Protein AF-A0AAW8DHP5-F1 (afdb_monomer)

Mean predicted aligned error: 4.7 Å

Structure (mmCIF, N/CA/C/O backbone):
data_AF-A0AAW8DHP5-F1
#
_entry.id   AF-A0AAW8DHP5-F1
#
loop_
_atom_site.group_PDB
_atom_site.id
_atom_site.type_symbol
_atom_site.label_atom_id
_atom_site.label_alt_id
_atom_site.label_comp_id
_atom_site.label_asym_id
_atom_site.label_entity_id
_atom_site.label_seq_id
_atom_site.pdbx_PDB_ins_code
_atom_site.Cartn_x
_atom_site.Cartn_y
_atom_site.Cartn_z
_atom_site.occupancy
_atom_site.B_iso_or_equiv
_atom_site.auth_seq_id
_atom_site.auth_comp_id
_atom_site.auth_asym_id
_atom_site.auth_atom_id
_atom_site.pdbx_PDB_model_num
ATOM 1 N N . MET A 1 1 ? 0.642 -8.510 14.867 1.00 68.38 1 MET A N 1
ATOM 2 C CA . MET A 1 1 ? -0.277 -7.659 14.084 1.00 68.38 1 MET A CA 1
ATOM 3 C C . MET A 1 1 ? 0.560 -6.522 13.519 1.00 68.38 1 MET A C 1
ATOM 5 O O . MET A 1 1 ? 1.378 -5.992 14.251 1.00 68.38 1 MET A O 1
ATOM 9 N N . GLY A 1 2 ? 0.500 -6.269 12.216 1.00 90.25 2 GLY A N 1
ATOM 10 C CA . GLY A 1 2 ? 1.493 -5.440 11.525 1.00 90.25 2 GLY A CA 1
ATOM 11 C C . GLY A 1 2 ? 0.990 -4.055 11.108 1.00 90.25 2 GLY A C 1
ATOM 12 O O . GLY A 1 2 ? 0.111 -3.484 11.758 1.00 90.25 2 GLY A O 1
ATOM 13 N N . ARG A 1 3 ? 1.521 -3.505 10.015 1.00 96.31 3 ARG A N 1
ATOM 14 C CA . ARG A 1 3 ? 1.065 -2.224 9.458 1.00 96.31 3 ARG A CA 1
ATOM 15 C C . ARG A 1 3 ? -0.082 -2.424 8.472 1.00 96.31 3 ARG A C 1
ATOM 17 O O . ARG A 1 3 ? 0.066 -3.116 7.468 1.00 96.31 3 ARG A O 1
ATOM 24 N N . ARG A 1 4 ? -1.207 -1.762 8.735 1.00 95.94 4 ARG A N 1
ATOM 25 C CA . ARG A 1 4 ? -2.342 -1.658 7.817 1.00 95.94 4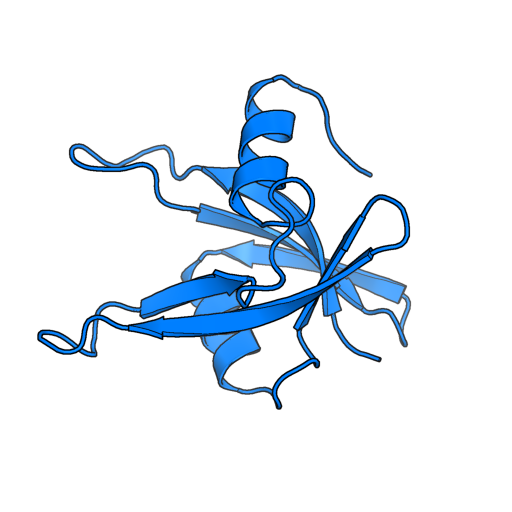 ARG A CA 1
ATOM 26 C C . ARG A 1 4 ? -2.118 -0.490 6.869 1.00 95.94 4 ARG A C 1
ATOM 28 O O . ARG A 1 4 ? -2.053 0.645 7.336 1.00 95.94 4 ARG A O 1
ATOM 35 N N . ILE A 1 5 ? -2.075 -0.744 5.569 1.00 95.94 5 ILE A N 1
ATOM 36 C CA . ILE A 1 5 ? -2.241 0.291 4.546 1.00 95.94 5 ILE A CA 1
ATOM 37 C C . ILE A 1 5 ? -3.742 0.565 4.422 1.00 95.94 5 ILE A C 1
ATOM 39 O O . ILE A 1 5 ? -4.514 -0.360 4.173 1.00 95.94 5 ILE A O 1
ATOM 43 N N . TYR A 1 6 ? -4.155 1.812 4.647 1.00 94.62 6 TYR A N 1
ATOM 44 C CA . TYR A 1 6 ? -5.571 2.208 4.627 1.00 94.62 6 TYR A CA 1
ATOM 45 C C . TYR A 1 6 ? -5.920 3.161 3.480 1.00 94.62 6 TYR A C 1
ATOM 47 O O . TYR A 1 6 ? -7.093 3.379 3.196 1.00 94.62 6 TYR A O 1
ATOM 55 N N . ASP A 1 7 ? -4.911 3.705 2.806 1.00 95.25 7 ASP A N 1
ATOM 56 C CA . ASP A 1 7 ? -5.081 4.656 1.716 1.00 95.25 7 ASP A CA 1
ATOM 57 C C . ASP A 1 7 ? -3.863 4.589 0.788 1.00 95.25 7 ASP A C 1
ATOM 59 O O . ASP A 1 7 ? -2.747 4.281 1.228 1.00 95.25 7 ASP A O 1
ATOM 63 N N . ALA A 1 8 ? -4.066 4.870 -0.494 1.00 94.50 8 ALA A N 1
ATOM 64 C CA . ALA A 1 8 ? -3.019 4.827 -1.507 1.00 94.50 8 ALA A CA 1
ATOM 65 C C . ALA A 1 8 ? -3.266 5.885 -2.583 1.00 94.50 8 ALA A C 1
ATOM 67 O O . ALA A 1 8 ? -4.384 6.347 -2.772 1.00 94.50 8 ALA A O 1
ATOM 68 N N . GLU A 1 9 ? -2.220 6.287 -3.292 1.00 93.56 9 GLU A N 1
ATOM 69 C CA . GLU A 1 9 ? -2.296 7.285 -4.359 1.00 93.56 9 GLU A CA 1
ATOM 70 C C . GLU A 1 9 ? -1.583 6.763 -5.601 1.00 93.56 9 GLU A C 1
ATOM 72 O O . GLU A 1 9 ? -0.487 6.199 -5.498 1.00 93.56 9 GLU A O 1
ATOM 77 N N . PHE A 1 10 ? -2.189 6.978 -6.769 1.00 91.88 10 PHE A N 1
ATOM 78 C CA . PHE A 1 10 ? -1.503 6.762 -8.035 1.00 91.88 10 PHE A CA 1
ATOM 79 C C . PHE A 1 10 ? -0.361 7.770 -8.208 1.00 91.88 10 PHE A C 1
ATOM 81 O O . PHE A 1 10 ? -0.443 8.928 -7.810 1.00 91.88 10 PHE A O 1
ATOM 88 N N . GLU A 1 11 ? 0.732 7.319 -8.798 1.00 88.06 11 GLU A N 1
ATOM 89 C CA . GLU A 1 11 ? 1.832 8.165 -9.221 1.00 88.06 11 GLU A CA 1
ATOM 90 C C . GLU A 1 11 ? 1.357 9.053 -10.380 1.00 88.06 11 GLU A C 1
ATOM 92 O O . GLU A 1 11 ? 0.722 8.582 -11.321 1.00 88.06 11 GLU A O 1
ATOM 97 N N . THR A 1 12 ? 1.653 10.350 -10.319 1.00 73.00 12 THR A N 1
ATOM 98 C CA . THR A 1 12 ? 1.218 11.332 -11.327 1.00 73.00 12 THR A CA 1
ATOM 99 C C . THR A 1 12 ? 2.056 11.304 -12.610 1.00 73.00 12 THR A C 1
ATOM 101 O O . THR A 1 12 ? 1.790 12.072 -13.533 1.00 73.00 12 THR A O 1
ATOM 104 N N . SER A 1 13 ? 3.062 10.428 -12.693 1.00 62.41 13 SER A N 1
ATOM 105 C CA . SER A 1 13 ? 3.977 10.306 -13.829 1.00 62.41 13 SER A CA 1
ATOM 106 C C . SER A 1 13 ? 4.095 8.855 -14.302 1.00 62.41 13 SER A C 1
ATOM 108 O O . SER A 1 13 ? 4.851 8.069 -13.736 1.00 62.41 13 SER A O 1
ATOM 110 N N . GLY A 1 14 ? 3.375 8.510 -15.368 1.00 56.22 14 GLY A N 1
ATOM 111 C CA . GLY A 1 14 ? 3.511 7.236 -16.074 1.00 56.22 14 GLY A CA 1
ATOM 112 C C . GLY A 1 14 ? 2.794 7.295 -17.420 1.00 56.22 14 GLY A C 1
ATOM 113 O O . GLY A 1 14 ? 1.647 7.726 -17.481 1.00 56.22 14 GLY A O 1
ATOM 114 N N . THR A 1 15 ? 3.475 6.918 -18.504 1.00 53.84 15 THR A N 1
ATOM 115 C CA . THR A 1 15 ? 2.914 6.940 -19.869 1.00 53.84 15 THR A CA 1
ATOM 116 C C . THR A 1 15 ? 2.257 5.621 -20.271 1.00 53.84 15 THR A C 1
ATOM 118 O O . THR A 1 15 ? 1.402 5.634 -21.150 1.00 53.84 15 THR A O 1
ATOM 121 N N . ASP A 1 16 ? 2.598 4.513 -19.598 1.00 54.06 16 ASP A N 1
ATOM 122 C CA . ASP A 1 16 ? 2.238 3.165 -20.066 1.00 54.06 16 ASP A CA 1
ATOM 123 C C . ASP A 1 16 ? 1.388 2.341 -19.076 1.00 54.06 16 ASP A C 1
ATOM 125 O O . ASP A 1 16 ? 0.847 1.310 -19.471 1.00 54.06 16 ASP A O 1
ATOM 129 N N . HIS A 1 17 ? 1.259 2.750 -17.802 1.00 61.09 17 HIS A N 1
ATOM 130 C CA . HIS A 1 17 ? 0.315 2.184 -16.816 1.00 61.09 17 HIS A CA 1
ATOM 131 C C . HIS A 1 17 ? 0.279 2.987 -15.502 1.00 61.09 17 HIS A C 1
ATOM 133 O O . HIS A 1 17 ? 1.242 3.663 -15.141 1.00 61.09 17 HIS A O 1
ATOM 139 N N . GLU A 1 18 ? -0.831 2.881 -14.763 1.00 68.81 18 GLU A N 1
ATOM 140 C CA . GLU A 1 18 ? -1.003 3.495 -13.441 1.00 68.81 18 GLU A CA 1
ATOM 141 C C . GLU A 1 18 ? -0.110 2.797 -12.397 1.00 68.81 18 GLU A C 1
ATOM 143 O O . GLU A 1 18 ? -0.306 1.627 -12.059 1.00 68.81 18 GLU A O 1
ATOM 148 N N . HIS A 1 19 ? 0.878 3.515 -11.861 1.00 83.12 19 HIS A N 1
ATOM 149 C CA . HIS A 1 19 ? 1.685 3.060 -10.727 1.00 83.12 19 HIS A CA 1
ATOM 150 C C . HIS A 1 19 ? 1.127 3.599 -9.412 1.00 83.12 19 HIS A C 1
ATOM 152 O O . HIS A 1 19 ? 0.534 4.668 -9.390 1.00 83.12 19 HIS A O 1
ATOM 158 N N . LEU A 1 20 ? 1.350 2.901 -8.296 1.00 90.75 20 LEU A N 1
ATOM 159 C CA . LEU A 1 20 ? 1.083 3.439 -6.959 1.00 90.75 20 LEU A CA 1
ATOM 160 C C . LEU A 1 20 ? 2.326 4.164 -6.430 1.00 90.75 20 LEU A C 1
ATOM 162 O O . LEU A 1 20 ? 3.406 3.574 -6.358 1.00 90.75 20 LEU A O 1
ATOM 166 N N . GLY A 1 21 ? 2.162 5.432 -6.053 1.00 91.75 21 GLY A N 1
ATOM 167 C CA . GLY A 1 21 ? 3.253 6.326 -5.662 1.00 91.75 21 GLY A CA 1
ATOM 168 C C . GLY A 1 21 ? 3.343 6.599 -4.160 1.00 91.75 21 GLY A C 1
ATOM 169 O O . GLY A 1 21 ? 4.451 6.753 -3.633 1.00 91.75 21 GLY A O 1
ATOM 170 N N . ARG A 1 22 ? 2.204 6.638 -3.454 1.00 94.69 22 ARG A N 1
ATOM 171 C CA . ARG A 1 22 ? 2.146 6.894 -2.004 1.00 94.69 22 ARG A CA 1
ATOM 172 C C . ARG A 1 22 ? 1.173 5.972 -1.288 1.00 94.69 22 ARG A C 1
ATOM 174 O O . ARG A 1 22 ? 0.171 5.552 -1.860 1.00 94.69 22 ARG A O 1
ATOM 181 N N . PHE A 1 23 ? 1.471 5.702 -0.021 1.00 96.12 23 PHE A N 1
ATOM 182 C CA . PHE A 1 23 ? 0.714 4.790 0.833 1.00 96.12 23 PHE A CA 1
ATOM 183 C C . PHE A 1 23 ? 0.609 5.374 2.235 1.00 96.12 23 PHE A C 1
ATOM 185 O O . PHE A 1 23 ? 1.634 5.721 2.823 1.00 96.12 23 PHE A O 1
ATOM 192 N N . TRP A 1 24 ? -0.592 5.446 2.797 1.00 96.88 24 TRP A N 1
ATOM 193 C CA . TRP A 1 24 ? -0.776 5.788 4.204 1.00 96.88 24 TRP A CA 1
ATOM 194 C C . TRP A 1 24 ? -1.025 4.526 5.006 1.00 96.88 24 TRP A C 1
ATOM 196 O O . TRP A 1 24 ? -1.774 3.636 4.593 1.00 96.88 24 TRP A O 1
ATOM 206 N N . TRP A 1 25 ? -0.373 4.453 6.159 1.00 97.25 25 TRP A N 1
ATOM 207 C CA . TRP A 1 25 ? -0.391 3.271 6.995 1.00 97.25 25 TRP A CA 1
ATOM 208 C C . TRP A 1 25 ? -0.597 3.614 8.464 1.00 97.25 25 TRP A C 1
ATOM 210 O O . TRP A 1 25 ? -0.281 4.713 8.926 1.00 97.25 25 TRP A O 1
ATOM 220 N N . THR A 1 26 ? -1.118 2.640 9.202 1.00 96.62 26 THR A N 1
ATOM 221 C CA . THR A 1 26 ? -1.158 2.635 10.664 1.00 96.62 26 THR A CA 1
ATOM 222 C C . THR A 1 26 ? -0.623 1.308 11.188 1.00 96.62 26 THR A C 1
ATOM 224 O O . THR A 1 26 ? -0.859 0.252 10.606 1.00 96.62 26 THR A O 1
ATOM 227 N N . ASP A 1 27 ? 0.161 1.355 12.250 1.00 95.50 27 ASP A N 1
ATOM 228 C CA . ASP A 1 27 ? 0.677 0.199 12.956 1.00 95.50 27 ASP A CA 1
ATOM 229 C C . ASP A 1 27 ? -0.379 -0.282 13.952 1.00 95.50 27 ASP A C 1
ATOM 231 O O . ASP A 1 27 ? -0.759 0.435 14.875 1.00 95.50 27 ASP A O 1
ATOM 235 N N . SER A 1 28 ? -0.873 -1.501 13.748 1.00 90.50 28 SER A N 1
ATOM 236 C CA . SER A 1 28 ? -1.989 -2.042 14.533 1.00 90.50 28 SER A CA 1
ATOM 237 C C . SER A 1 28 ? -1.635 -2.379 15.986 1.00 90.50 28 SER A C 1
ATOM 239 O O . SER A 1 28 ? -2.542 -2.597 16.783 1.00 90.50 28 SER A O 1
ATOM 241 N N . ILE A 1 29 ? -0.346 -2.416 16.347 1.00 91.56 29 ILE A N 1
ATOM 242 C CA . ILE A 1 29 ? 0.099 -2.655 17.727 1.00 91.56 29 ILE A CA 1
ATOM 243 C C . ILE A 1 29 ? 0.305 -1.329 18.452 1.00 91.56 29 ILE A C 1
ATOM 245 O O . ILE A 1 29 ? -0.143 -1.155 19.581 1.00 91.56 29 ILE A O 1
ATOM 249 N N . THR A 1 30 ? 1.024 -0.407 17.820 1.00 94.50 30 THR A N 1
ATOM 250 C CA . THR A 1 30 ? 1.478 0.831 18.468 1.00 94.50 30 THR A CA 1
ATOM 251 C C . THR A 1 30 ? 0.547 2.016 18.231 1.00 94.50 30 THR A C 1
ATOM 253 O O . THR A 1 30 ? 0.688 3.041 18.893 1.00 94.50 30 THR A O 1
ATOM 256 N N . GLY A 1 31 ? -0.372 1.917 17.267 1.00 94.31 31 GLY A N 1
ATOM 257 C CA . GLY A 1 31 ? -1.227 3.020 16.826 1.00 94.31 31 GLY A CA 1
ATOM 258 C C . GLY A 1 31 ? -0.488 4.099 16.029 1.00 94.31 31 GLY A C 1
ATOM 259 O O . GLY A 1 31 ? -1.105 5.074 15.605 1.00 94.31 31 GLY A O 1
ATOM 260 N N . GLN A 1 32 ? 0.822 3.949 15.801 1.00 96.06 32 GLN A N 1
ATOM 261 C CA . GLN A 1 32 ? 1.592 4.902 15.006 1.00 96.06 32 GLN A CA 1
ATOM 262 C C . GLN A 1 32 ? 1.071 4.943 13.575 1.00 96.06 32 GLN A C 1
ATOM 264 O O . GLN A 1 32 ? 0.722 3.917 13.003 1.00 96.06 32 GLN A O 1
ATOM 269 N N . SER A 1 33 ? 1.060 6.121 12.969 1.00 96.81 33 SER A N 1
ATOM 270 C CA . SER A 1 33 ? 0.673 6.296 11.572 1.00 96.81 33 SER A CA 1
ATOM 271 C C . SER A 1 33 ? 1.752 7.025 10.798 1.00 96.81 33 SER A C 1
ATOM 273 O O . SER A 1 33 ? 2.506 7.820 11.361 1.00 96.81 33 SER A O 1
ATOM 275 N N . GLY A 1 34 ? 1.784 6.808 9.493 1.00 97.00 34 GLY A N 1
ATOM 276 C CA . GLY A 1 34 ? 2.690 7.526 8.618 1.00 97.00 34 GLY A CA 1
ATOM 277 C C . GLY A 1 34 ? 2.338 7.355 7.155 1.00 97.00 34 GLY A C 1
ATOM 278 O O . GLY A 1 34 ? 1.312 6.777 6.790 1.00 97.00 34 GLY A O 1
ATOM 279 N N . THR A 1 35 ? 3.234 7.861 6.322 1.00 97.50 35 THR A N 1
ATOM 280 C CA . THR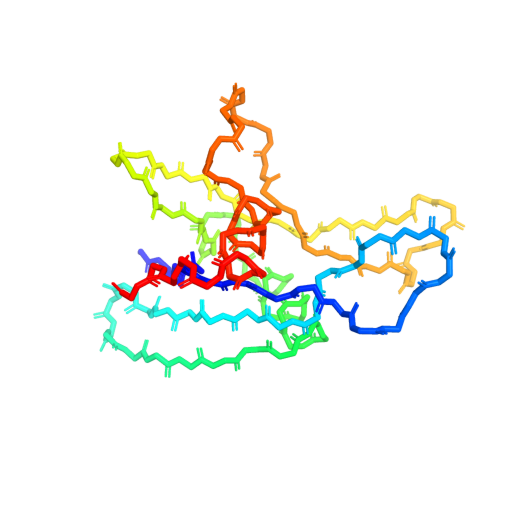 A 1 35 ? 3.143 7.764 4.872 1.00 97.50 35 THR A CA 1
ATOM 281 C C . THR A 1 35 ? 4.433 7.155 4.350 1.00 97.50 35 THR A C 1
ATOM 283 O O . THR A 1 35 ? 5.505 7.391 4.903 1.00 97.50 35 THR A O 1
ATOM 286 N N . TRP A 1 36 ? 4.321 6.348 3.304 1.00 97.31 36 TRP A N 1
ATOM 287 C CA . TRP A 1 36 ? 5.440 5.824 2.540 1.00 97.31 36 TRP A CA 1
ATOM 288 C C . TRP A 1 36 ? 5.364 6.332 1.105 1.00 97.31 36 TRP A C 1
ATOM 290 O O . TRP A 1 36 ? 4.301 6.299 0.482 1.00 97.31 36 TRP A O 1
ATOM 300 N N . SER A 1 37 ? 6.505 6.730 0.557 1.00 95.50 37 SER A N 1
ATOM 301 C CA . SER A 1 37 ? 6.760 6.669 -0.880 1.00 95.50 37 SER A CA 1
ATOM 302 C C . SER A 1 37 ? 6.786 5.213 -1.361 1.00 95.50 37 SER A C 1
ATOM 304 O O . SER A 1 37 ? 6.964 4.279 -0.574 1.00 95.50 37 SER A O 1
ATOM 306 N N . ARG A 1 38 ? 6.682 4.994 -2.675 1.00 92.88 38 ARG A N 1
ATOM 307 C CA . ARG A 1 38 ? 6.852 3.662 -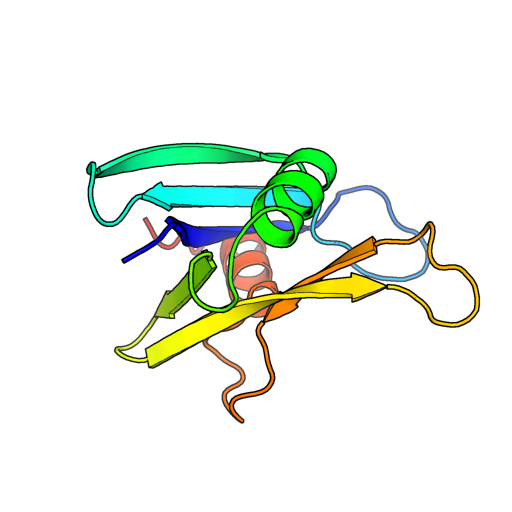3.280 1.00 92.88 38 ARG A CA 1
ATOM 308 C C . ARG A 1 38 ? 8.145 2.963 -2.853 1.00 92.88 38 ARG A C 1
ATOM 310 O O . ARG A 1 38 ? 8.110 1.775 -2.538 1.00 92.88 38 ARG A O 1
ATOM 317 N N . ALA A 1 39 ? 9.267 3.681 -2.818 1.00 93.31 39 ALA A N 1
ATOM 318 C CA . ALA A 1 39 ? 10.555 3.112 -2.426 1.00 93.31 39 ALA A CA 1
ATOM 319 C C . ALA A 1 39 ? 10.561 2.663 -0.955 1.00 93.31 39 ALA A C 1
ATOM 321 O O . ALA A 1 39 ? 11.007 1.557 -0.647 1.00 93.31 39 ALA A O 1
ATOM 322 N N . GLU A 1 40 ? 10.011 3.483 -0.055 1.00 96.88 40 GLU A N 1
ATOM 323 C CA . GLU A 1 40 ? 9.884 3.139 1.365 1.00 96.88 40 GLU A CA 1
ATOM 324 C C . GLU A 1 40 ? 8.939 1.958 1.578 1.00 96.88 40 GLU A C 1
ATOM 326 O O . GLU A 1 40 ? 9.258 1.065 2.358 1.00 96.88 40 GLU A O 1
ATOM 331 N N . ALA A 1 41 ? 7.819 1.907 0.851 1.00 96.12 41 ALA A N 1
ATOM 332 C CA . ALA A 1 41 ? 6.871 0.803 0.930 1.00 96.12 41 ALA A CA 1
ATOM 333 C C . ALA A 1 41 ? 7.507 -0.517 0.467 1.00 96.12 41 ALA A C 1
ATOM 335 O O . ALA A 1 41 ? 7.431 -1.515 1.178 1.00 96.12 41 ALA A O 1
ATOM 336 N N . VAL A 1 42 ? 8.197 -0.523 -0.681 1.00 95.56 42 VAL A N 1
ATOM 337 C CA . VAL A 1 42 ? 8.916 -1.709 -1.183 1.00 95.56 42 VAL A CA 1
ATOM 338 C C . VAL A 1 42 ? 9.990 -2.163 -0.194 1.00 95.56 42 VAL A C 1
ATOM 340 O O . VAL A 1 42 ? 10.083 -3.354 0.100 1.00 95.56 42 VAL A O 1
ATOM 343 N N . SER A 1 43 ? 10.786 -1.229 0.332 1.00 96.25 43 SER A N 1
ATOM 344 C CA . SER A 1 43 ? 11.833 -1.537 1.311 1.00 96.25 43 SER A CA 1
ATOM 345 C C . SER A 1 43 ? 11.242 -2.119 2.597 1.00 96.25 43 SER A C 1
ATOM 347 O O . SER A 1 43 ? 11.649 -3.190 3.048 1.00 96.25 43 SER A O 1
ATOM 349 N N . TYR A 1 44 ? 10.221 -1.462 3.154 1.00 96.56 44 TYR A N 1
ATOM 350 C CA . TYR A 1 44 ? 9.598 -1.886 4.399 1.00 96.56 44 TYR A CA 1
ATOM 351 C C . TYR A 1 44 ? 8.902 -3.238 4.247 1.00 96.56 44 TYR A C 1
ATOM 353 O O . TYR A 1 44 ? 9.227 -4.153 4.999 1.00 96.56 44 TYR A O 1
ATOM 361 N N . VAL A 1 45 ? 8.004 -3.404 3.269 1.00 96.31 45 VAL A N 1
ATOM 362 C CA . VAL A 1 45 ? 7.280 -4.670 3.048 1.00 96.31 45 VAL A CA 1
ATOM 363 C C . VAL A 1 45 ? 8.259 -5.810 2.772 1.00 96.31 45 VAL A C 1
ATOM 365 O O . VAL A 1 45 ? 8.117 -6.886 3.340 1.00 96.31 45 VAL A O 1
ATOM 368 N N . GLY A 1 46 ? 9.295 -5.572 1.962 1.00 94.94 46 GLY A N 1
ATOM 369 C CA . GLY A 1 46 ? 10.295 -6.591 1.632 1.00 94.94 46 GLY A CA 1
ATOM 370 C C . GLY A 1 4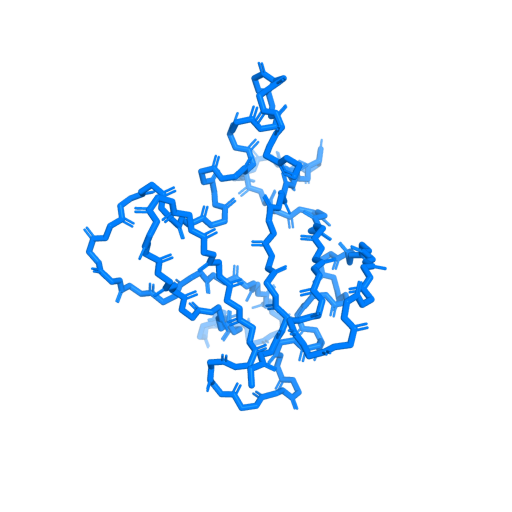6 ? 11.180 -7.009 2.809 1.00 94.94 46 GLY A C 1
ATOM 371 O O . GLY A 1 46 ? 11.739 -8.101 2.790 1.00 94.94 46 GLY A O 1
ATOM 372 N N . SER A 1 47 ? 11.304 -6.163 3.836 1.00 95.38 47 SER A N 1
ATOM 373 C CA . SER A 1 47 ? 12.063 -6.463 5.060 1.00 95.38 47 SER A CA 1
ATOM 374 C C . SER A 1 47 ? 11.266 -7.241 6.111 1.00 95.38 47 SER A C 1
ATOM 376 O O . SER A 1 47 ? 11.808 -7.583 7.164 1.00 95.38 47 SER A O 1
ATOM 378 N N . ARG A 1 48 ? 9.974 -7.483 5.868 1.00 94.06 48 ARG A N 1
ATOM 379 C CA . ARG A 1 48 ? 9.050 -8.042 6.854 1.00 94.06 48 ARG A CA 1
ATOM 380 C C . ARG A 1 48 ? 8.572 -9.441 6.461 1.00 94.06 48 ARG A C 1
ATOM 382 O O . ARG A 1 48 ? 8.478 -9.751 5.274 1.00 94.06 48 ARG A O 1
ATOM 389 N N . PRO A 1 49 ? 8.237 -10.290 7.448 1.00 92.69 49 PRO A N 1
ATOM 390 C CA . PRO A 1 49 ? 7.503 -11.520 7.197 1.00 92.69 49 PRO A CA 1
ATOM 391 C C . PRO A 1 49 ? 6.192 -11.264 6.444 1.00 92.69 49 PRO A C 1
ATOM 393 O O . PRO A 1 49 ? 5.541 -10.231 6.602 1.00 92.69 49 PRO A O 1
ATOM 396 N N . LYS A 1 50 ? 5.760 -12.245 5.655 1.00 88.88 50 LYS A N 1
ATOM 397 C CA . LYS A 1 50 ? 4.444 -12.219 5.011 1.00 88.88 50 LYS A CA 1
ATOM 398 C C . LYS A 1 50 ? 3.336 -12.050 6.062 1.00 88.88 50 LYS A C 1
ATOM 400 O O . LYS A 1 50 ? 3.323 -12.759 7.064 1.00 88.88 50 LYS A O 1
ATOM 405 N N . GLY A 1 51 ? 2.403 -11.131 5.808 1.00 90.25 51 GLY A N 1
ATOM 406 C CA . GLY A 1 51 ? 1.292 -10.810 6.715 1.00 90.25 51 GLY A CA 1
ATOM 407 C C . GLY A 1 51 ? 1.568 -9.671 7.708 1.00 90.25 51 GLY A C 1
ATOM 408 O O . GLY A 1 51 ? 0.627 -9.172 8.323 1.00 90.25 51 GLY A O 1
ATOM 409 N N . ASP A 1 52 ? 2.814 -9.193 7.822 1.00 94.62 52 ASP A N 1
ATOM 410 C CA . ASP A 1 52 ? 3.146 -8.008 8.635 1.00 94.62 52 ASP A CA 1
ATOM 411 C C . ASP A 1 52 ? 2.715 -6.691 7.980 1.00 94.62 52 ASP A C 1
ATOM 413 O O . ASP A 1 52 ? 2.658 -5.656 8.641 1.00 94.62 52 ASP A O 1
ATOM 417 N N . VAL A 1 53 ? 2.422 -6.691 6.684 1.00 96.81 53 VAL A N 1
ATOM 418 C CA . VAL A 1 53 ? 1.794 -5.552 6.014 1.00 96.81 53 VAL A CA 1
ATOM 419 C C . VAL A 1 53 ? 0.561 -6.050 5.290 1.00 96.81 53 VAL A C 1
ATOM 421 O O . VAL A 1 53 ? 0.596 -7.095 4.640 1.00 96.81 53 VAL A O 1
ATOM 424 N N . PHE A 1 54 ? -0.542 -5.328 5.445 1.00 95.50 54 PHE A N 1
ATOM 425 C CA . PHE A 1 54 ? -1.843 -5.766 4.958 1.00 95.50 54 PHE A CA 1
ATOM 426 C C . PHE A 1 54 ? -2.743 -4.586 4.600 1.00 95.50 54 PHE A C 1
ATOM 428 O O . PHE A 1 54 ? -2.537 -3.465 5.063 1.00 95.50 54 PHE A O 1
ATOM 435 N N . VAL A 1 55 ? -3.765 -4.856 3.799 1.00 93.75 55 VAL A N 1
ATOM 436 C CA . VAL A 1 55 ? -4.951 -4.006 3.660 1.00 93.75 55 VAL A CA 1
ATOM 437 C C . VAL A 1 55 ? -6.060 -4.652 4.478 1.00 93.75 55 VAL A C 1
ATOM 439 O O . VAL A 1 55 ? -6.152 -5.877 4.536 1.00 93.75 55 VAL A O 1
ATOM 442 N N . SER A 1 56 ? -6.877 -3.847 5.151 1.00 91.25 56 SER A N 1
ATOM 443 C CA . SER A 1 56 ? -8.094 -4.347 5.783 1.00 91.25 56 SER A CA 1
ATOM 444 C C . SER A 1 56 ? -9.240 -3.388 5.540 1.00 91.25 56 SER A C 1
ATOM 446 O O . SER A 1 56 ? -9.158 -2.212 5.901 1.00 91.25 56 SER A O 1
ATOM 448 N N . GLU A 1 57 ? -10.290 -3.910 4.922 1.00 82.19 57 GLU A N 1
ATOM 449 C CA . GLU A 1 57 ? -11.464 -3.161 4.517 1.00 82.19 57 GLU A CA 1
ATOM 450 C C . GLU A 1 57 ? -12.696 -4.076 4.529 1.00 82.19 57 GLU A C 1
ATOM 452 O O . GLU A 1 57 ? -12.579 -5.278 4.323 1.00 82.19 57 GLU A O 1
ATOM 457 N N . ASN A 1 58 ? -13.874 -3.531 4.859 1.00 82.62 58 ASN A N 1
ATOM 458 C CA . ASN A 1 58 ? -15.149 -4.267 4.889 1.00 82.62 58 ASN A CA 1
ATOM 459 C C . ASN A 1 58 ? -15.134 -5.584 5.698 1.00 82.62 58 ASN A C 1
ATOM 461 O O . ASN A 1 58 ? -15.891 -6.505 5.408 1.00 82.62 58 ASN A O 1
ATOM 465 N N . GLY A 1 59 ? -14.286 -5.674 6.729 1.00 84.12 59 GLY A N 1
ATOM 466 C CA . GLY A 1 59 ? -14.127 -6.882 7.547 1.00 84.12 59 GLY A CA 1
ATOM 467 C C . GLY A 1 59 ? -13.197 -7.945 6.949 1.00 84.12 59 GLY A C 1
ATOM 468 O O . GLY A 1 59 ? -12.960 -8.965 7.591 1.00 84.12 59 GLY A O 1
ATOM 469 N N . TYR A 1 60 ? -12.622 -7.694 5.775 1.00 87.38 60 TYR A N 1
ATOM 470 C CA . TYR A 1 60 ? -11.618 -8.539 5.141 1.00 87.38 60 TYR A CA 1
ATOM 471 C C . TYR A 1 60 ? -10.210 -8.012 5.404 1.00 87.38 60 TYR A C 1
ATOM 473 O O . TYR A 1 60 ? -9.998 -6.854 5.775 1.00 87.38 60 TYR A O 1
ATOM 481 N N . THR A 1 61 ? -9.226 -8.903 5.305 1.00 91.12 61 THR A N 1
ATOM 482 C CA . THR A 1 61 ? -7.810 -8.591 5.512 1.00 91.12 61 THR A CA 1
ATOM 483 C C . THR A 1 61 ? -6.976 -9.373 4.518 1.00 91.12 61 THR A C 1
ATOM 485 O O . THR A 1 61 ? -7.069 -10.597 4.460 1.00 91.12 61 THR A O 1
ATOM 488 N N . VAL A 1 62 ? -6.129 -8.660 3.782 1.00 93.00 62 VAL A N 1
ATOM 489 C CA . VAL A 1 62 ? -5.323 -9.212 2.694 1.00 93.00 62 VAL A CA 1
ATOM 490 C C . VAL A 1 62 ? -3.874 -8.819 2.898 1.00 93.00 62 VAL A C 1
ATOM 492 O O . VAL A 1 62 ? -3.563 -7.644 3.103 1.00 93.00 62 VAL A O 1
ATOM 495 N N . ALA A 1 63 ? -2.970 -9.796 2.843 1.00 94.62 63 ALA A N 1
ATOM 496 C CA . ALA A 1 63 ? -1.542 -9.532 2.957 1.00 94.62 63 ALA A CA 1
ATOM 497 C C . ALA A 1 63 ? -1.033 -8.726 1.753 1.00 94.62 63 ALA A C 1
ATOM 499 O O . ALA A 1 63 ? -1.500 -8.887 0.628 1.00 94.62 63 ALA A O 1
ATOM 500 N N . VAL A 1 64 ? -0.040 -7.877 1.994 1.00 95.38 64 VAL A N 1
ATOM 501 C CA . VAL A 1 64 ? 0.683 -7.124 0.969 1.00 95.38 64 VAL A CA 1
ATOM 502 C C . VAL A 1 64 ? 2.092 -7.693 0.870 1.00 95.38 64 VAL A C 1
ATOM 504 O O . VAL A 1 64 ? 2.766 -7.878 1.882 1.00 95.38 64 VAL A O 1
ATOM 507 N N . GLY A 1 65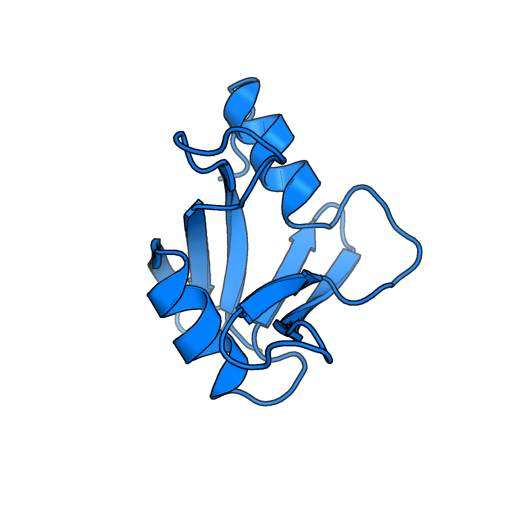 ? 2.541 -7.961 -0.354 1.00 94.31 65 GLY A N 1
ATOM 508 C CA . GLY A 1 65 ? 3.871 -8.490 -0.647 1.00 94.31 65 GLY A CA 1
ATOM 509 C C . GLY A 1 65 ? 4.632 -7.629 -1.649 1.00 94.31 65 GLY A C 1
ATOM 510 O O . GLY A 1 65 ? 4.041 -6.812 -2.358 1.00 94.31 65 GLY A O 1
ATOM 511 N N . VAL A 1 66 ? 5.951 -7.829 -1.717 1.00 94.06 66 VAL A N 1
ATOM 512 C CA . VAL A 1 66 ? 6.800 -7.259 -2.772 1.00 94.06 66 VAL A CA 1
ATOM 513 C C . VAL A 1 66 ? 6.844 -8.212 -3.957 1.00 94.06 66 VAL A C 1
ATOM 515 O O . VAL A 1 66 ? 7.160 -9.391 -3.811 1.00 94.06 66 VAL A O 1
ATOM 518 N N . TRP A 1 67 ? 6.598 -7.663 -5.135 1.00 90.50 67 TRP A N 1
ATOM 519 C CA . TRP A 1 67 ? 6.671 -8.338 -6.419 1.00 90.50 67 TRP A CA 1
ATOM 520 C C . TRP A 1 67 ? 7.758 -7.700 -7.277 1.00 90.50 67 TRP A C 1
ATOM 522 O O . TRP A 1 67 ? 8.144 -6.546 -7.066 1.00 90.50 67 TRP A O 1
ATOM 532 N N . TYR A 1 68 ? 8.280 -8.471 -8.224 1.00 89.06 68 TYR A N 1
ATOM 533 C CA . TYR A 1 68 ? 9.325 -8.038 -9.140 1.00 89.06 68 TYR A CA 1
ATOM 534 C C . TYR A 1 68 ? 9.137 -8.675 -10.513 1.00 89.06 68 TYR A C 1
ATOM 536 O O . TYR A 1 68 ? 8.559 -9.756 -10.636 1.00 89.06 68 TYR A O 1
ATOM 544 N N . TYR A 1 69 ? 9.647 -8.020 -11.556 1.00 84.56 69 TYR A N 1
ATOM 545 C CA . TYR A 1 69 ? 9.650 -8.605 -12.893 1.00 84.56 69 TYR A CA 1
ATOM 546 C C . TYR A 1 69 ? 10.724 -9.689 -12.966 1.00 84.56 69 TYR A C 1
ATOM 548 O O . TYR A 1 69 ? 11.898 -9.418 -12.721 1.00 84.56 69 TYR A O 1
ATOM 556 N N . THR A 1 70 ? 10.354 -10.913 -13.349 1.00 87.06 70 THR A N 1
ATOM 557 C CA . THR A 1 70 ? 11.307 -12.031 -13.480 1.00 87.06 70 THR A CA 1
ATOM 558 C C . THR A 1 70 ? 12.435 -11.719 -14.469 1.00 87.06 70 THR A C 1
ATOM 560 O O . THR A 1 70 ? 13.572 -12.125 -14.251 1.00 87.06 70 THR A O 1
ATOM 563 N N . SER A 1 71 ? 12.142 -10.956 -15.527 1.00 88.62 71 SER A N 1
ATOM 564 C CA . SER A 1 71 ? 13.121 -10.508 -16.526 1.00 88.62 71 SER A CA 1
ATOM 565 C C . SER A 1 71 ? 13.979 -9.318 -16.074 1.00 88.62 71 SER A C 1
ATOM 567 O O . SER A 1 71 ? 15.019 -9.064 -16.676 1.00 88.62 71 SER A O 1
ATOM 569 N N . ASN A 1 72 ? 13.571 -8.5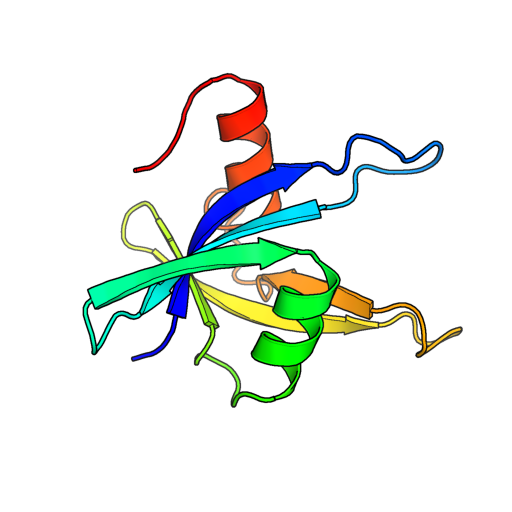86 -15.030 1.00 85.44 72 ASN A N 1
ATOM 570 C CA . ASN A 1 72 ? 14.344 -7.492 -14.445 1.00 85.44 72 ASN A CA 1
ATOM 571 C C . ASN A 1 72 ? 14.029 -7.336 -12.940 1.00 85.44 72 ASN A C 1
ATOM 573 O O . ASN A 1 72 ? 13.140 -6.561 -12.569 1.00 85.44 72 ASN A O 1
ATOM 577 N N . PRO A 1 73 ? 14.775 -8.021 -12.051 1.00 86.62 73 PRO A N 1
ATOM 578 C CA . PRO A 1 73 ? 14.500 -8.037 -10.611 1.00 86.62 73 PRO A CA 1
ATOM 579 C C . PRO A 1 73 ? 14.754 -6.692 -9.909 1.00 86.62 73 PRO A C 1
ATOM 581 O O . PRO A 1 73 ? 14.417 -6.536 -8.732 1.00 86.62 73 PRO A O 1
ATOM 584 N N . ASN A 1 74 ? 15.330 -5.710 -10.611 1.00 86.94 74 ASN A N 1
ATOM 585 C CA . ASN A 1 74 ? 15.494 -4.351 -10.093 1.00 86.94 74 ASN A CA 1
ATOM 586 C C . ASN A 1 74 ? 14.173 -3.573 -10.085 1.00 86.94 74 ASN A C 1
ATOM 588 O O . ASN A 1 74 ? 14.033 -2.610 -9.332 1.00 86.94 74 ASN A O 1
ATOM 592 N N . ILE A 1 75 ? 13.191 -3.987 -10.890 1.00 85.94 75 ILE A N 1
ATOM 593 C CA . ILE A 1 75 ? 11.873 -3.360 -10.913 1.00 85.94 75 ILE A CA 1
ATOM 594 C C . ILE A 1 75 ? 10.991 -4.071 -9.895 1.00 85.94 75 ILE A C 1
ATOM 596 O O . ILE A 1 75 ? 10.581 -5.212 -10.106 1.00 85.94 75 ILE A O 1
ATOM 6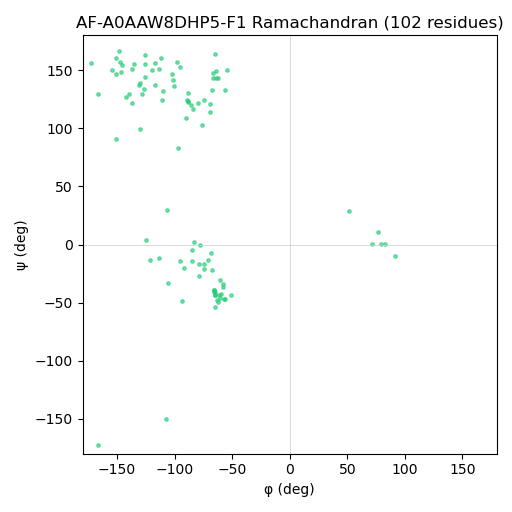00 N N . LYS A 1 76 ? 10.696 -3.371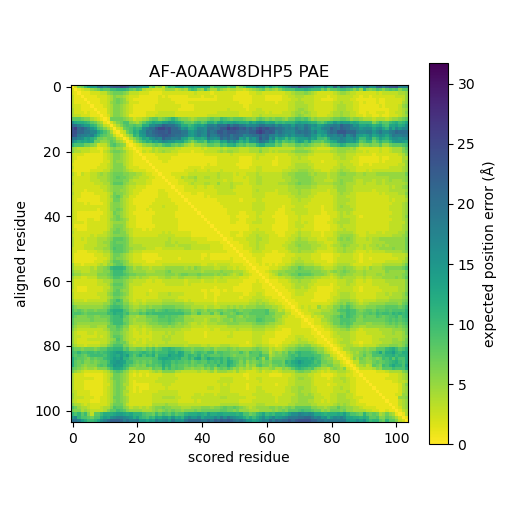 -8.797 1.00 90.25 76 LYS A N 1
ATOM 601 C CA . LYS A 1 76 ? 9.885 -3.869 -7.684 1.00 90.25 76 LYS A CA 1
ATOM 602 C C . LYS A 1 76 ? 8.636 -3.019 -7.471 1.00 90.25 76 LYS A C 1
ATOM 604 O O . LYS A 1 76 ? 8.628 -1.808 -7.724 1.00 90.25 76 LYS A O 1
ATOM 609 N N . TRP A 1 77 ? 7.579 -3.648 -6.985 1.00 90.81 77 TRP A N 1
ATOM 610 C CA . TRP A 1 77 ? 6.349 -2.989 -6.553 1.00 90.81 77 TRP A CA 1
ATOM 611 C C . TRP A 1 77 ? 5.723 -3.768 -5.404 1.00 90.81 77 TRP A C 1
ATOM 613 O O . TRP A 1 77 ? 6.127 -4.893 -5.118 1.00 90.81 77 TRP A O 1
ATOM 623 N N . ILE A 1 78 ? 4.755 -3.157 -4.728 1.00 93.12 78 ILE A N 1
ATOM 624 C CA . ILE A 1 78 ? 3.920 -3.869 -3.766 1.00 93.12 78 ILE A CA 1
ATOM 625 C C . ILE A 1 78 ? 2.561 -4.171 -4.379 1.00 93.12 78 ILE A C 1
ATOM 627 O O . ILE A 1 78 ? 2.044 -3.399 -5.185 1.00 93.12 78 ILE A O 1
ATOM 631 N N . GLN A 1 79 ? 1.995 -5.305 -3.997 1.00 91.19 79 GLN A N 1
ATOM 632 C CA . GLN A 1 79 ? 0.676 -5.745 -4.426 1.00 91.19 79 GLN A CA 1
ATOM 633 C C . GLN A 1 79 ? 0.034 -6.521 -3.280 1.00 91.19 79 GLN A C 1
ATOM 635 O O . GLN A 1 79 ? 0.739 -7.171 -2.502 1.00 91.19 79 GLN A O 1
ATOM 640 N N . THR A 1 80 ? -1.292 -6.466 -3.170 1.00 92.88 80 THR A N 1
ATOM 641 C CA . THR A 1 80 ? -2.003 -7.436 -2.338 1.00 92.88 80 THR A CA 1
ATOM 642 C C . THR A 1 80 ? -1.821 -8.832 -2.908 1.00 92.88 80 THR A C 1
ATOM 644 O O . THR A 1 80 ? -1.787 -9.031 -4.124 1.00 92.88 80 THR A O 1
ATOM 647 N N . GLU A 1 81 ? -1.699 -9.812 -2.029 1.00 89.44 81 GLU A N 1
ATOM 648 C CA . GLU A 1 81 ? -1.797 -11.198 -2.445 1.00 89.44 81 GLU A CA 1
ATOM 649 C C . GLU A 1 81 ? -3.197 -11.486 -2.985 1.00 89.44 81 GLU A C 1
ATOM 651 O O . GLU A 1 81 ? -4.174 -10.852 -2.590 1.00 89.44 81 GLU A O 1
ATOM 656 N N . SER A 1 82 ? -3.288 -12.421 -3.931 1.00 81.56 82 SER A N 1
ATOM 657 C CA . SER A 1 82 ? -4.583 -12.803 -4.478 1.00 81.56 82 SER A CA 1
ATOM 658 C C . SER A 1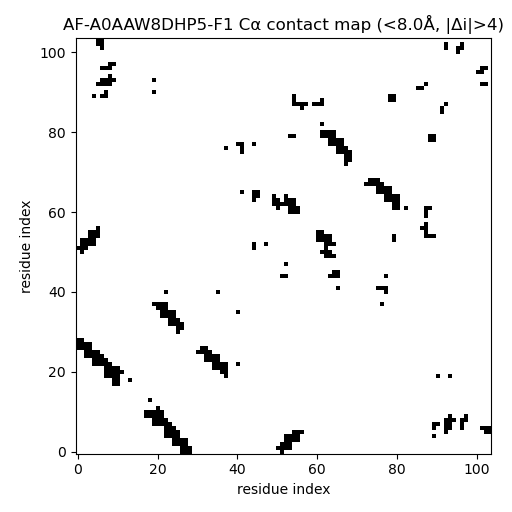 82 ? -5.390 -13.542 -3.414 1.00 81.56 82 SER A C 1
ATOM 660 O O . SER A 1 82 ? -4.969 -14.583 -2.917 1.00 81.56 82 SER A O 1
ATOM 662 N N . ASP A 1 83 ? -6.554 -12.997 -3.094 1.00 74.75 83 ASP A N 1
ATOM 663 C CA . ASP A 1 83 ? -7.526 -13.527 -2.137 1.00 74.75 83 ASP A CA 1
ATOM 664 C C . ASP A 1 83 ? -8.924 -13.704 -2.769 1.00 74.75 83 ASP A C 1
ATOM 666 O O . ASP A 1 83 ? -9.885 -14.073 -2.097 1.00 74.75 83 ASP A O 1
ATOM 670 N N . GLY A 1 84 ? -9.040 -13.441 -4.077 1.00 74.62 84 GLY A N 1
ATOM 671 C CA . GLY A 1 84 ? -10.291 -13.487 -4.833 1.00 74.62 84 GLY A CA 1
ATOM 672 C C . GLY A 1 84 ? -11.197 -12.262 -4.660 1.00 74.62 84 GLY A C 1
ATOM 673 O O . GLY A 1 84 ? -12.250 -12.223 -5.297 1.00 74.62 84 GLY A O 1
ATOM 674 N N . GLN A 1 85 ? -10.810 -11.254 -3.868 1.00 74.81 85 GLN A N 1
ATOM 675 C CA . GLN A 1 85 ? -11.642 -10.081 -3.596 1.00 74.81 85 GLN A CA 1
ATOM 676 C C . GLN A 1 85 ? -11.071 -8.814 -4.226 1.00 74.81 85 GLN A C 1
ATOM 678 O O . GLN A 1 85 ? -9.934 -8.400 -4.011 1.00 74.81 85 GLN A O 1
ATOM 683 N N . ARG A 1 86 ? -11.890 -8.155 -5.050 1.00 71.00 86 ARG A N 1
ATOM 684 C CA . ARG A 1 86 ? -11.442 -6.966 -5.783 1.00 71.00 86 ARG A CA 1
ATOM 685 C C . ARG A 1 86 ? -11.414 -5.710 -4.917 1.00 71.00 86 ARG A C 1
ATOM 687 O O . ARG A 1 86 ? -10.655 -4.810 -5.243 1.00 71.00 86 ARG A O 1
ATOM 694 N N . PHE A 1 87 ? -12.234 -5.616 -3.876 1.00 74.69 87 PHE A N 1
ATOM 695 C CA . PHE A 1 87 ? -12.436 -4.348 -3.170 1.00 74.69 87 PHE A CA 1
ATOM 696 C C . PHE A 1 87 ? -11.397 -4.061 -2.085 1.00 74.69 87 PHE A C 1
ATOM 698 O O . PHE A 1 87 ? -11.260 -2.905 -1.707 1.00 74.69 87 PHE A O 1
ATOM 705 N N . ASP A 1 88 ? -10.614 -5.061 -1.676 1.00 79.75 88 ASP A N 1
ATOM 706 C CA . ASP A 1 88 ? -9.702 -4.962 -0.529 1.00 79.75 88 ASP A CA 1
ATOM 707 C C . ASP A 1 88 ? -8.231 -4.872 -0.968 1.00 79.75 88 ASP A C 1
ATOM 709 O O . ASP A 1 88 ? -7.312 -5.316 -0.278 1.00 79.75 88 ASP A O 1
ATOM 713 N N . ASN A 1 89 ? -7.996 -4.296 -2.153 1.00 90.19 89 ASN A N 1
ATOM 714 C CA . ASN A 1 89 ? -6.662 -4.143 -2.728 1.00 90.19 89 ASN A CA 1
ATOM 715 C C . ASN A 1 89 ? -6.189 -2.689 -2.812 1.00 90.19 89 ASN A C 1
ATOM 717 O O . ASN A 1 89 ? -6.966 -1.734 -2.805 1.00 90.19 89 ASN A O 1
ATOM 721 N N . LEU A 1 90 ? -4.869 -2.531 -2.946 1.00 92.69 90 LEU A N 1
ATOM 722 C CA . LEU A 1 90 ? -4.203 -1.229 -3.015 1.00 92.69 90 LEU A CA 1
ATOM 723 C C . LEU A 1 90 ? -4.722 -0.349 -4.166 1.00 92.69 90 LEU A C 1
ATOM 725 O O . LEU A 1 90 ? -4.833 0.865 -4.011 1.00 92.69 90 LEU A O 1
ATOM 729 N N . THR A 1 91 ? -5.057 -0.950 -5.312 1.00 90.31 91 THR A N 1
ATOM 730 C CA . THR A 1 91 ? -5.600 -0.227 -6.471 1.00 90.31 91 THR A CA 1
ATOM 731 C C . THR A 1 91 ? -6.974 0.361 -6.166 1.00 90.31 91 THR A C 1
ATOM 733 O O . THR A 1 91 ? -7.249 1.495 -6.545 1.00 90.31 91 THR A O 1
ATOM 736 N N . THR A 1 92 ? -7.822 -0.365 -5.437 1.00 90.62 92 THR A N 1
ATOM 737 C CA . THR A 1 92 ? -9.144 0.125 -5.032 1.00 90.62 92 THR A CA 1
ATOM 738 C C . THR A 1 92 ? -9.013 1.307 -4.077 1.00 90.62 92 THR A C 1
ATOM 740 O O . THR A 1 92 ? -9.707 2.307 -4.260 1.00 90.62 92 THR A O 1
ATOM 743 N N . LEU A 1 93 ? -8.071 1.257 -3.125 1.00 92.31 93 LEU A N 1
ATOM 744 C CA . LEU A 1 93 ? -7.769 2.402 -2.255 1.00 92.31 93 LEU A CA 1
ATOM 745 C C . LEU A 1 93 ? -7.395 3.647 -3.077 1.00 92.31 93 LEU A C 1
ATOM 747 O O . LEU A 1 93 ? -7.962 4.721 -2.869 1.00 92.31 93 LEU A O 1
ATOM 751 N N . ALA A 1 94 ? -6.511 3.489 -4.065 1.00 91.94 94 ALA A N 1
ATOM 752 C CA . ALA A 1 94 ? -6.086 4.589 -4.929 1.00 91.94 94 ALA A CA 1
ATOM 753 C C . ALA A 1 94 ? -7.206 5.146 -5.817 1.00 91.94 94 ALA A C 1
ATOM 755 O O . ALA A 1 94 ? -7.331 6.363 -5.958 1.00 91.94 94 ALA A O 1
ATOM 756 N N . GLN A 1 95 ? -8.066 4.283 -6.360 1.00 90.94 95 GLN A N 1
ATOM 757 C CA . GLN A 1 95 ? -9.240 4.701 -7.130 1.00 90.94 95 GLN A CA 1
ATOM 758 C C . GLN A 1 95 ? -10.211 5.527 -6.285 1.00 90.94 95 GLN A C 1
ATOM 760 O O . GLN A 1 95 ? -10.692 6.568 -6.736 1.00 90.94 95 GLN A O 1
ATOM 765 N N . ARG A 1 96 ? -10.476 5.107 -5.041 1.00 90.81 96 ARG A N 1
ATOM 766 C CA . ARG A 1 96 ? -11.344 5.866 -4.136 1.00 90.81 96 ARG A CA 1
ATOM 767 C C . ARG A 1 96 ? -10.736 7.222 -3.783 1.00 90.81 96 ARG A C 1
ATOM 769 O O . ARG A 1 96 ? -11.434 8.229 -3.878 1.00 90.81 96 ARG A O 1
ATOM 776 N N . ARG A 1 97 ? -9.431 7.287 -3.493 1.00 91.56 97 ARG A N 1
ATOM 777 C CA . ARG A 1 97 ? -8.722 8.560 -3.290 1.00 91.56 97 ARG A CA 1
ATOM 778 C C . ARG A 1 97 ? -8.837 9.493 -4.493 1.00 91.56 97 ARG A C 1
ATOM 780 O O . ARG A 1 97 ? -9.155 10.663 -4.303 1.00 91.56 97 ARG A O 1
ATOM 787 N N . ALA A 1 98 ? -8.612 8.989 -5.707 1.00 90.50 98 ALA A N 1
ATOM 788 C CA . ALA A 1 98 ? -8.746 9.777 -6.933 1.00 90.50 98 ALA A CA 1
ATOM 789 C C . ALA A 1 98 ? -10.175 10.324 -7.121 1.00 90.50 98 ALA A C 1
ATOM 791 O O . ALA A 1 98 ? -10.353 11.421 -7.643 1.00 90.50 98 ALA A O 1
ATOM 792 N N . ALA A 1 99 ? -11.187 9.602 -6.627 1.00 90.94 99 ALA A N 1
ATOM 793 C CA . ALA A 1 99 ? -12.582 10.039 -6.585 1.00 90.94 99 ALA A CA 1
ATOM 794 C C . ALA A 1 99 ? -12.935 10.943 -5.378 1.00 90.94 99 ALA A C 1
ATOM 796 O O . ALA A 1 99 ? -14.097 11.307 -5.211 1.00 90.94 99 ALA A O 1
ATOM 797 N N . GLY A 1 100 ? -11.973 11.293 -4.514 1.00 90.25 100 GLY A N 1
ATOM 798 C CA . GLY A 1 100 ? -12.204 12.081 -3.295 1.00 90.25 100 GLY A CA 1
ATOM 799 C C . GLY A 1 100 ? -12.831 11.299 -2.130 1.00 90.25 100 GLY A C 1
ATOM 800 O O . GLY A 1 100 ? -13.232 11.894 -1.131 1.00 90.25 100 GLY A O 1
ATOM 801 N N . LEU A 1 101 ? -12.906 9.971 -2.233 1.00 85.62 101 LEU A N 1
ATOM 802 C CA . LEU A 1 101 ? -13.464 9.061 -1.233 1.00 85.62 101 LEU A CA 1
ATOM 803 C C . LEU A 1 101 ? -12.328 8.480 -0.379 1.00 85.62 101 LEU A C 1
ATOM 805 O O . LEU A 1 101 ? -11.807 7.404 -0.653 1.00 85.62 101 LEU A O 1
ATOM 809 N N . VAL A 1 102 ? -11.887 9.217 0.639 1.00 76.50 102 VAL A N 1
ATOM 810 C CA . VAL A 1 102 ? -10.754 8.794 1.476 1.00 76.50 102 VAL A CA 1
ATOM 811 C C . VAL A 1 102 ? -11.233 7.924 2.636 1.00 76.50 102 VAL A C 1
ATOM 813 O O . VAL A 1 102 ? -12.023 8.381 3.462 1.00 76.50 102 VAL A O 1
ATOM 816 N N . ASN A 1 103 ? -10.706 6.705 2.739 1.00 65.31 103 ASN A N 1
ATOM 817 C CA . ASN A 1 103 ? -10.848 5.879 3.935 1.00 65.31 103 ASN A CA 1
ATOM 818 C C . ASN A 1 103 ? -9.881 6.418 5.000 1.00 65.31 103 ASN A C 1
ATOM 820 O O . ASN A 1 103 ? -8.675 6.233 4.874 1.00 65.31 103 ASN A O 1
ATOM 824 N N . LYS A 1 104 ? -10.391 7.155 5.993 1.00 56.03 104 LYS A N 1
ATOM 825 C CA . LYS A 1 104 ? -9.612 7.596 7.164 1.00 56.03 104 LYS A CA 1
ATOM 826 C C . LYS A 1 104 ? -9.693 6.559 8.277 1.00 56.03 104 LYS A C 1
ATOM 828 O O . LYS A 1 104 ? -10.826 6.117 8.565 1.00 56.03 104 LYS A O 1
#

pLDDT: mean 88.07, std 10.39, range [53.84, 97.5]

Foldseek 3Di:
DAKAFQAWAWDPDDDPDTAIAKTWIAGPPPRDIDMDGFVRCLVVQAVDDWPNYWYDDPNDIFTKHKDADPVGRVDIGIWTDDPPDDCRIHVNRRVCVVVVNHRD

Sequence (104 aa):
MGRRIYDAEFETSGTDHEHLGRFWWTDSITGQSGTWSRAEAVSYVGSRPKGDVFVSENGYTVAVGVWYYTSNPNIKWIQTESDGQRFDNLTTLAQRRAAGLVNK

Nearest PDB structures (foldseek):
  4zn0-assembly1_A  TM=7.151E-01  e=6.206E+00  Methanosarcina mazei Go1
  6bpy-assembly1_B  TM=2.890E-01  e=1.355E+00  Aspergillus fumigatus
  5uwy-assembly1_A-2  TM=4.557E-01  e=4.682E+00  Streptococcus pyogenes
  2lex-assembly1_A  TM=3.111E-01  e=3.532E+00  Arabidopsis thaliana
  6zxw-assembly1_H  TM=4.000E-01  e=4.182E+00  Archaeoglobus fulgidus

Secondary structure (DSSP, 8-state):
--EEEEEEEE-S--SSS--EEEEEEEETTT--EEEEEHHHHHHHHHTS-TTSEEEEETTEEEEEEEEEETTEEEEEEEEEPP-S-STTSHHHHHHHHHTT----

Organism: NCBI:txid1338426

Solvent-accessible surface area (backbone atoms only — not comparable to full-atom values): 5943 Å² total; per-residue (Å²): 120,34,35,34,43,55,36,28,34,61,38,96,77,65,95,88,58,92,44,71,34,37,37,33,35,35,30,71,75,79,68,48,68,52,74,30,47,46,69,53,44,37,52,52,45,61,74,45,66,88,58,40,28,23,27,63,47,98,92,45,74,34,38,36,42,62,48,58,42,91,94,43,72,86,50,67,42,69,45,53,56,92,79,89,62,76,77,52,30,62,67,42,34,17,53,31,39,76,71,72,50,70,65,128

Radius of gyration: 13.1 Å; Cα contacts (8 Å, |Δi|>4): 207; chains: 1; bounding box: 31×26×38 Å